Protein AF-A0A845FFD0-F1 (afdb_monomer)

Organism: NCBI:txid45668

pLDDT: mean 90.0, std 8.54, range [46.38, 97.38]

Foldseek 3Di:
DDPLVVLVVLQCVQPLLVVLLVVCVVVVDDSLLLSQQLQQLLVQFAADLDAFPCLVVLCVPQLVVLVVVLVPFDPPDPVRVVVSVVSVVSSVVSSVVSNVSSVVVVVPVPIDRHPDDHSLRSSLVSCCSSPVPDDPVSSNSSSVSQVVSCVRSNPDD

Structure (mmCIF, N/CA/C/O backbone):
data_AF-A0A845FFD0-F1
#
_entry.id   AF-A0A845FFD0-F1
#
loop_
_atom_site.group_PDB
_atom_site.id
_atom_site.type_symbol
_atom_site.label_atom_id
_atom_site.label_alt_id
_atom_site.label_comp_id
_atom_site.label_asym_id
_atom_site.label_entity_id
_atom_site.label_seq_id
_atom_site.pdbx_PDB_ins_code
_atom_site.Cartn_x
_atom_site.Cartn_y
_atom_site.Cartn_z
_atom_site.occupancy
_atom_site.B_iso_or_equiv
_atom_site.auth_seq_id
_atom_site.auth_comp_id
_atom_site.auth_asym_id
_atom_site.auth_atom_id
_atom_site.pdbx_PDB_model_num
ATOM 1 N N . ASP A 1 1 ? -0.282 -15.412 1.942 1.00 78.62 1 ASP A N 1
ATOM 2 C CA . ASP A 1 1 ? 1.094 -14.905 2.072 1.00 78.62 1 ASP A CA 1
ATOM 3 C C . ASP A 1 1 ? 1.769 -14.986 0.705 1.00 78.62 1 ASP A C 1
ATOM 5 O O . ASP A 1 1 ? 1.602 -16.010 0.052 1.00 78.62 1 ASP A O 1
ATOM 9 N N . ASN A 1 2 ? 2.397 -13.912 0.214 1.00 90.06 2 ASN A N 1
ATOM 10 C CA . ASN A 1 2 ? 3.032 -13.862 -1.115 1.00 90.06 2 ASN A CA 1
ATOM 11 C C . ASN A 1 2 ? 4.241 -12.890 -1.128 1.00 90.06 2 ASN A C 1
ATOM 13 O O . ASN A 1 2 ? 4.360 -12.063 -0.220 1.00 90.06 2 ASN A O 1
ATOM 17 N N . PRO A 1 3 ? 5.141 -12.952 -2.133 1.00 91.69 3 PRO A N 1
ATOM 18 C CA . PRO A 1 3 ? 6.338 -12.105 -2.177 1.00 91.69 3 PRO A CA 1
ATOM 19 C C . PRO A 1 3 ? 6.063 -10.598 -2.200 1.00 91.69 3 PRO A C 1
ATOM 21 O O . PRO A 1 3 ? 6.842 -9.833 -1.636 1.00 91.69 3 PRO A O 1
ATOM 24 N N . LEU A 1 4 ? 4.968 -10.166 -2.832 1.00 94.12 4 LEU A N 1
ATOM 25 C CA . LEU A 1 4 ? 4.556 -8.762 -2.836 1.00 94.12 4 LEU A CA 1
ATOM 26 C C . LEU A 1 4 ? 4.162 -8.305 -1.425 1.00 94.12 4 LEU A C 1
ATOM 28 O O . LEU A 1 4 ? 4.574 -7.237 -0.993 1.00 94.12 4 LEU A O 1
ATOM 32 N N . TRP A 1 5 ? 3.443 -9.134 -0.671 1.00 93.19 5 TRP A N 1
ATOM 33 C CA . TRP A 1 5 ? 3.075 -8.840 0.711 1.00 93.19 5 TRP A CA 1
ATOM 34 C C . TRP A 1 5 ? 4.298 -8.716 1.624 1.00 93.19 5 TRP A C 1
ATOM 36 O O . TRP A 1 5 ? 4.416 -7.737 2.355 1.00 93.19 5 TRP A O 1
ATOM 46 N N . GLN A 1 6 ? 5.238 -9.661 1.546 1.00 92.12 6 GLN A N 1
ATOM 47 C CA . GLN A 1 6 ? 6.470 -9.603 2.343 1.00 92.12 6 GLN A CA 1
ATOM 48 C C . GLN A 1 6 ? 7.295 -8.351 2.026 1.00 92.12 6 GLN A C 1
ATOM 50 O O . GLN A 1 6 ? 7.805 -7.692 2.926 1.00 92.12 6 GLN A O 1
ATOM 55 N N . TYR A 1 7 ? 7.353 -7.977 0.749 1.00 93.75 7 TYR A N 1
ATOM 56 C CA . TYR A 1 7 ? 7.980 -6.737 0.310 1.00 93.75 7 TYR A CA 1
ATOM 57 C C . TYR A 1 7 ? 7.308 -5.485 0.893 1.00 93.75 7 TYR A C 1
ATOM 59 O O . TYR A 1 7 ? 7.986 -4.590 1.396 1.00 93.75 7 TYR A O 1
ATOM 67 N N . VAL A 1 8 ? 5.974 -5.426 0.862 1.00 92.94 8 VAL A N 1
ATOM 68 C CA . VAL A 1 8 ? 5.207 -4.312 1.435 1.00 92.94 8 VAL A CA 1
ATOM 69 C C . VAL A 1 8 ? 5.471 -4.177 2.938 1.00 92.94 8 VAL A C 1
ATOM 71 O O . VAL A 1 8 ? 5.657 -3.065 3.431 1.00 92.94 8 VAL A O 1
ATOM 74 N N . LEU A 1 9 ? 5.560 -5.298 3.662 1.00 91.75 9 LEU A N 1
ATOM 75 C CA . LEU A 1 9 ? 5.906 -5.293 5.085 1.00 91.75 9 LEU A CA 1
ATOM 76 C C . LEU A 1 9 ? 7.292 -4.686 5.350 1.00 91.75 9 LEU A C 1
ATOM 78 O O . LEU A 1 9 ? 7.450 -3.989 6.351 1.00 91.75 9 LEU A O 1
ATOM 82 N N . THR A 1 10 ? 8.278 -4.911 4.476 1.00 92.81 10 THR A N 1
ATOM 83 C CA . THR A 1 10 ? 9.595 -4.259 4.574 1.00 92.81 10 THR A CA 1
ATOM 84 C C . THR A 1 10 ? 9.476 -2.745 4.416 1.00 92.81 10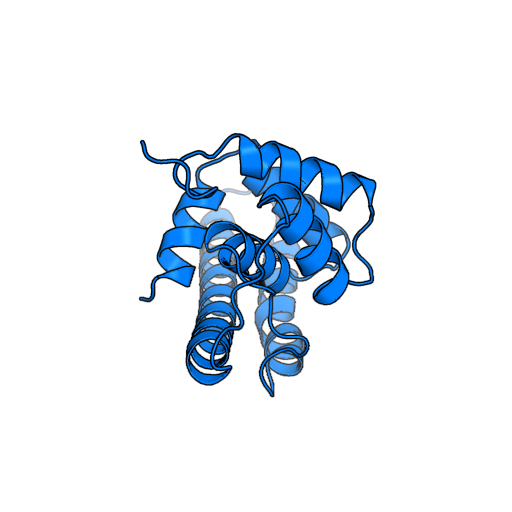 THR A C 1
ATOM 86 O O . THR A 1 10 ? 10.031 -2.005 5.224 1.00 92.81 10 THR A O 1
ATOM 89 N N . LEU A 1 11 ? 8.704 -2.273 3.433 1.00 93.31 11 LEU A N 1
ATOM 90 C CA . LEU A 1 11 ? 8.508 -0.839 3.201 1.00 93.31 11 LEU A CA 1
ATOM 91 C C . LEU A 1 11 ? 7.828 -0.134 4.380 1.00 93.31 11 LEU A C 1
ATOM 93 O O . LEU A 1 11 ? 8.237 0.956 4.771 1.00 93.31 11 LEU A O 1
ATOM 97 N N . TRP A 1 12 ? 6.815 -0.755 4.984 1.00 90.31 12 TRP A N 1
ATOM 98 C CA . TRP A 1 12 ? 6.098 -0.156 6.113 1.00 90.31 12 TRP A CA 1
ATOM 99 C C . TRP A 1 12 ? 6.900 -0.071 7.410 1.00 90.31 12 TRP A C 1
ATOM 101 O O . TRP A 1 12 ? 6.506 0.678 8.300 1.00 90.31 12 TRP A O 1
ATOM 111 N N . ARG A 1 13 ? 8.013 -0.802 7.538 1.00 92.06 13 ARG A N 1
ATOM 112 C CA . ARG A 1 13 ? 8.931 -0.646 8.679 1.00 92.06 13 ARG A CA 1
ATOM 113 C C . ARG A 1 13 ? 9.743 0.647 8.608 1.00 92.06 13 ARG A C 1
ATOM 115 O O . ARG A 1 13 ? 10.352 1.020 9.603 1.00 92.06 13 ARG A O 1
ATOM 122 N N . HIS A 1 14 ? 9.771 1.310 7.453 1.00 93.75 14 HIS A N 1
ATOM 123 C CA . HIS A 1 14 ? 10.433 2.594 7.290 1.00 93.75 14 HIS A CA 1
ATOM 124 C C . HIS A 1 14 ? 9.454 3.737 7.579 1.00 93.75 14 HIS A C 1
ATOM 126 O O . HIS A 1 14 ? 8.579 4.035 6.762 1.00 93.75 14 HIS A O 1
ATOM 132 N N . ASP A 1 15 ? 9.612 4.398 8.728 1.00 91.50 15 ASP A N 1
ATOM 133 C CA . ASP A 1 15 ? 8.668 5.410 9.225 1.00 91.50 15 ASP A CA 1
ATOM 134 C C . ASP A 1 15 ? 8.414 6.543 8.221 1.00 91.50 15 ASP A C 1
ATOM 136 O O . ASP A 1 15 ? 7.264 6.919 7.987 1.00 91.50 15 ASP A O 1
ATOM 140 N N . GLY A 1 16 ? 9.466 7.053 7.569 1.00 93.06 16 GLY A N 1
ATOM 141 C CA . GLY A 1 16 ? 9.333 8.119 6.571 1.00 93.06 16 GLY A CA 1
ATOM 142 C C . GLY A 1 16 ? 8.527 7.686 5.344 1.00 93.06 16 GLY A C 1
ATOM 143 O O . GLY A 1 16 ? 7.705 8.443 4.828 1.00 93.06 16 GLY A O 1
ATOM 144 N N . PHE A 1 17 ? 8.699 6.433 4.914 1.00 93.62 17 PHE A N 1
ATOM 145 C CA . PHE A 1 17 ? 7.968 5.882 3.774 1.00 93.62 17 PHE A CA 1
ATOM 146 C C . PHE A 1 17 ? 6.504 5.607 4.135 1.00 93.62 17 PHE A C 1
ATOM 148 O O . PHE A 1 17 ? 5.594 5.965 3.384 1.00 93.62 17 PHE A O 1
ATOM 155 N N . ALA A 1 18 ? 6.268 5.018 5.310 1.00 92.06 18 ALA A N 1
ATOM 156 C CA . ALA A 1 18 ? 4.928 4.787 5.836 1.00 92.06 18 ALA A CA 1
ATOM 157 C C . ALA A 1 18 ? 4.152 6.104 6.004 1.00 92.06 18 ALA A C 1
ATOM 159 O O . ALA A 1 18 ? 2.977 6.175 5.641 1.00 92.06 18 ALA A O 1
ATOM 160 N N . TYR A 1 19 ? 4.819 7.158 6.484 1.00 91.81 19 TYR A N 1
ATOM 161 C CA . TYR A 1 19 ? 4.247 8.497 6.586 1.00 91.81 19 TYR A CA 1
ATOM 162 C C . TYR A 1 19 ? 3.837 9.055 5.216 1.00 91.81 19 TYR A C 1
ATOM 164 O O . TYR A 1 19 ? 2.698 9.484 5.053 1.00 91.81 19 TYR A O 1
ATOM 172 N N . GLN A 1 20 ? 4.706 8.986 4.201 1.00 91.44 20 GLN A N 1
ATOM 173 C CA . GLN A 1 20 ? 4.353 9.463 2.856 1.00 91.44 20 GLN A CA 1
ATOM 174 C C . GLN A 1 20 ? 3.212 8.665 2.213 1.00 91.44 20 GLN A C 1
ATOM 176 O O . GLN A 1 20 ? 2.357 9.239 1.540 1.00 91.44 20 GLN A O 1
ATOM 181 N N . CYS A 1 21 ? 3.142 7.353 2.450 1.00 91.06 21 CYS A N 1
ATOM 182 C CA . CYS A 1 21 ? 2.001 6.548 2.008 1.00 91.06 21 CYS A CA 1
ATOM 183 C C . CYS A 1 21 ? 0.688 7.009 2.655 1.00 91.06 21 CYS A C 1
ATOM 185 O O . CYS A 1 21 ? -0.348 7.033 1.991 1.00 91.06 21 CYS A O 1
ATOM 187 N N . LEU A 1 22 ? 0.724 7.387 3.936 1.00 87.88 22 LEU A N 1
ATOM 188 C CA . LEU A 1 22 ? -0.440 7.924 4.634 1.00 87.88 22 LEU A CA 1
ATOM 189 C C . LEU A 1 22 ? -0.864 9.282 4.063 1.00 87.88 22 LEU A C 1
ATOM 191 O O . LEU A 1 22 ? -2.057 9.515 3.890 1.00 87.88 22 LEU A O 1
ATOM 195 N N . GLU A 1 23 ? 0.084 10.153 3.724 1.00 89.06 23 GLU A N 1
ATOM 196 C CA . GLU A 1 23 ? -0.226 11.439 3.092 1.00 89.06 23 GLU A CA 1
ATOM 197 C C . GLU A 1 23 ? -0.840 11.260 1.700 1.00 89.06 23 GLU A C 1
ATOM 199 O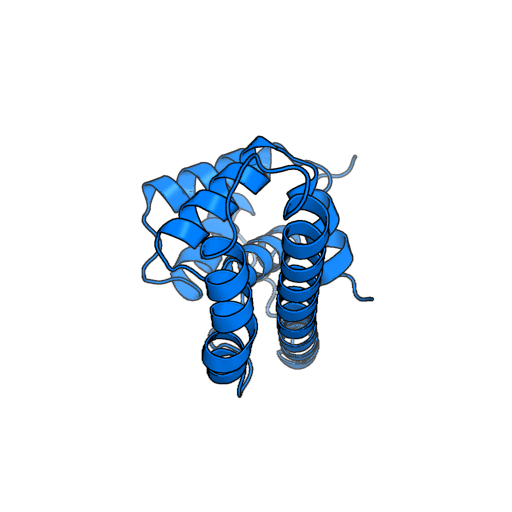 O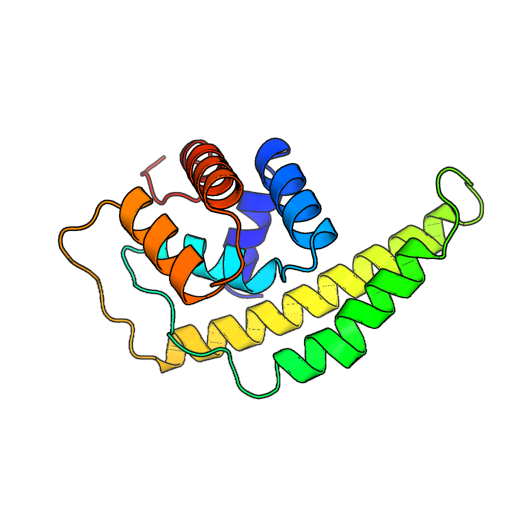 . GLU A 1 23 ? -1.867 11.869 1.402 1.00 89.06 23 GLU A O 1
ATOM 204 N N . ALA A 1 24 ? -0.298 10.351 0.884 1.00 87.38 24 ALA A N 1
ATOM 205 C CA . ALA A 1 24 ? -0.908 9.979 -0.391 1.00 87.38 24 ALA A CA 1
ATOM 206 C C . ALA A 1 24 ? -2.342 9.441 -0.197 1.00 87.38 24 ALA A C 1
ATOM 208 O O . ALA A 1 24 ? -3.262 9.826 -0.921 1.00 87.38 24 ALA A O 1
ATOM 209 N N . GLN A 1 25 ? -2.561 8.610 0.826 1.00 86.88 25 GLN A N 1
ATOM 210 C CA . GLN A 1 25 ? -3.889 8.105 1.180 1.00 86.88 25 GLN A CA 1
ATOM 211 C C . GLN A 1 25 ? -4.853 9.224 1.603 1.00 86.88 25 GLN A C 1
ATOM 213 O O . GLN A 1 25 ? -6.016 9.212 1.199 1.00 86.88 25 GLN A O 1
ATOM 218 N N . ASN A 1 26 ? -4.385 10.211 2.372 1.00 85.62 26 ASN A N 1
ATOM 219 C CA . ASN A 1 26 ? -5.179 11.374 2.785 1.00 85.62 26 ASN A CA 1
ATOM 220 C C . ASN A 1 26 ? -5.592 12.256 1.593 1.00 85.62 26 ASN A C 1
ATOM 222 O O . ASN A 1 26 ? -6.616 12.934 1.661 1.00 85.62 26 ASN A O 1
ATOM 226 N N . GLN A 1 27 ? -4.837 12.214 0.493 1.00 84.25 27 GLN A N 1
ATOM 227 C CA . GLN A 1 27 ? -5.169 12.874 -0.775 1.00 84.25 27 GLN A CA 1
ATOM 228 C C . GLN A 1 27 ? -6.122 12.045 -1.658 1.00 84.25 27 GLN A C 1
ATOM 230 O O . GLN A 1 27 ? -6.449 12.453 -2.770 1.00 84.25 27 GLN A O 1
ATOM 235 N N . GLY A 1 28 ? -6.587 10.887 -1.176 1.00 83.25 28 GLY A N 1
ATOM 236 C CA . GLY A 1 28 ? -7.520 10.015 -1.890 1.00 83.25 28 GLY A CA 1
ATOM 237 C C . GLY A 1 28 ? -6.855 8.999 -2.820 1.00 83.25 28 GLY A C 1
ATOM 238 O O . GLY A 1 28 ? -7.557 8.299 -3.548 1.00 83.25 28 GLY A O 1
ATOM 239 N N . LEU A 1 29 ? -5.524 8.882 -2.803 1.00 87.06 29 LEU A N 1
ATOM 240 C CA . LEU A 1 29 ? -4.820 7.880 -3.599 1.00 87.06 29 LEU A CA 1
ATOM 241 C C . LEU A 1 29 ? -4.875 6.509 -2.921 1.00 87.06 29 LEU A C 1
ATOM 243 O O . LEU A 1 29 ? -4.726 6.372 -1.705 1.00 87.06 29 LEU A O 1
ATOM 247 N N . ALA A 1 30 ? -5.034 5.460 -3.725 1.00 88.06 30 ALA A N 1
ATOM 248 C CA . ALA A 1 30 ? -4.839 4.102 -3.244 1.00 88.06 30 ALA A CA 1
ATOM 249 C C . ALA A 1 30 ? -3.339 3.850 -3.024 1.00 88.06 30 ALA A C 1
ATOM 251 O O . ALA A 1 30 ? -2.516 4.114 -3.900 1.00 88.06 30 ALA A O 1
ATOM 252 N N . VAL A 1 31 ? -2.978 3.296 -1.865 1.00 91.44 31 VAL A N 1
ATOM 253 C CA . VAL A 1 31 ? -1.578 2.961 -1.545 1.00 91.44 31 VAL A CA 1
ATOM 254 C C . VAL A 1 31 ? -1.153 1.661 -2.240 1.00 91.44 31 VAL A C 1
ATOM 256 O O . VAL A 1 31 ? 0.021 1.464 -2.542 1.00 91.44 31 VAL A O 1
ATOM 259 N N . THR A 1 32 ? -2.091 0.765 -2.561 1.00 94.19 32 THR A N 1
ATOM 260 C CA . THR A 1 32 ? -1.759 -0.543 -3.147 1.00 94.19 32 THR A CA 1
ATOM 261 C C . THR A 1 32 ? -1.093 -0.456 -4.535 1.00 94.19 32 THR A C 1
ATOM 263 O O . THR A 1 32 ? -0.068 -1.119 -4.704 1.00 94.19 32 THR A O 1
ATOM 266 N N . PRO A 1 33 ? -1.521 0.393 -5.500 1.00 94.19 33 PRO A N 1
ATOM 267 C CA . PRO A 1 33 ? -0.808 0.561 -6.773 1.00 94.19 33 PRO A CA 1
ATOM 268 C C . PRO A 1 33 ? 0.578 1.197 -6.616 1.00 94.19 33 PRO A C 1
ATOM 270 O O . PRO A 1 33 ? 1.495 0.842 -7.353 1.00 94.19 33 PRO A O 1
ATOM 273 N N . LEU A 1 34 ? 0.762 2.089 -5.633 1.00 94.88 34 LEU A N 1
ATOM 274 C CA . LEU A 1 34 ? 2.068 2.673 -5.302 1.00 94.88 34 LEU A CA 1
ATOM 275 C C . LEU A 1 34 ? 3.054 1.565 -4.920 1.00 94.88 34 LEU A C 1
ATOM 277 O O . LEU A 1 34 ? 4.147 1.472 -5.477 1.00 94.88 34 LEU A O 1
ATOM 281 N N . LEU A 1 35 ? 2.647 0.682 -4.007 1.00 95.44 35 LEU A N 1
ATOM 282 C CA . LEU A 1 35 ? 3.476 -0.429 -3.537 1.00 95.44 35 LEU A CA 1
ATOM 283 C C . LEU A 1 35 ? 3.815 -1.406 -4.674 1.00 95.44 35 LEU A C 1
ATOM 285 O O . LEU A 1 35 ? 4.948 -1.879 -4.772 1.00 95.44 35 LEU A O 1
ATOM 289 N N . VAL A 1 36 ? 2.861 -1.663 -5.573 1.00 95.75 36 VAL A N 1
ATOM 290 C CA . VAL A 1 36 ? 3.059 -2.497 -6.769 1.00 95.75 36 VAL A CA 1
ATOM 291 C C . VAL A 1 36 ? 4.041 -1.857 -7.752 1.00 95.75 36 VAL A C 1
ATOM 293 O O . VAL A 1 36 ? 4.921 -2.549 -8.270 1.00 95.75 36 VAL A O 1
ATOM 296 N N . ALA A 1 37 ? 3.940 -0.545 -7.983 1.00 95.19 37 ALA A N 1
ATOM 297 C CA . ALA A 1 37 ? 4.846 0.189 -8.863 1.00 95.19 37 ALA A CA 1
ATOM 298 C C . ALA A 1 37 ? 6.311 0.045 -8.420 1.00 95.19 37 ALA A C 1
ATOM 300 O O . ALA A 1 37 ? 7.186 -0.256 -9.242 1.00 95.19 37 ALA A O 1
ATOM 301 N N . LEU A 1 38 ? 6.561 0.205 -7.117 1.00 95.62 38 LEU A N 1
ATOM 302 C CA . LEU A 1 38 ? 7.890 0.064 -6.519 1.00 95.62 38 LEU A CA 1
ATOM 303 C C . LEU A 1 38 ? 8.367 -1.391 -6.514 1.00 95.62 38 LEU A C 1
ATOM 305 O O . LEU A 1 38 ? 9.522 -1.658 -6.844 1.00 95.62 38 LEU A O 1
ATOM 309 N N . PHE A 1 39 ? 7.477 -2.348 -6.233 1.00 95.19 39 PHE A N 1
ATOM 310 C CA . PHE A 1 39 ? 7.800 -3.775 -6.291 1.00 95.19 39 PHE A CA 1
ATOM 311 C C . PHE A 1 39 ? 8.293 -4.207 -7.678 1.00 95.19 39 PHE A C 1
ATOM 313 O O . PHE A 1 39 ? 9.245 -4.990 -7.781 1.00 95.19 39 PHE A O 1
ATOM 320 N N . CYS A 1 40 ? 7.649 -3.704 -8.737 1.00 94.25 40 CYS A N 1
ATOM 321 C CA . CYS A 1 40 ? 8.048 -3.964 -10.119 1.00 94.25 40 CYS A CA 1
ATOM 322 C C . CYS A 1 40 ? 9.398 -3.309 -10.429 1.00 94.25 40 CYS A C 1
ATOM 324 O O . CYS A 1 40 ? 10.288 -3.967 -10.967 1.00 94.25 40 CYS A O 1
ATOM 326 N N . ALA A 1 41 ? 9.592 -2.056 -10.006 1.00 94.25 41 ALA A N 1
ATOM 327 C CA . ALA A 1 41 ? 10.848 -1.340 -10.209 1.00 94.25 41 ALA A CA 1
ATOM 328 C C . ALA A 1 41 ? 12.036 -2.010 -9.497 1.00 94.25 41 ALA A C 1
ATOM 330 O O . ALA A 1 41 ? 13.103 -2.137 -10.090 1.00 94.25 41 ALA A O 1
ATOM 331 N N . ALA A 1 42 ? 11.836 -2.528 -8.279 1.00 93.19 42 ALA A N 1
ATOM 332 C CA . ALA A 1 42 ? 12.833 -3.305 -7.531 1.00 93.19 42 ALA A CA 1
ATOM 333 C C . ALA A 1 42 ? 13.310 -4.569 -8.272 1.00 93.19 42 ALA A C 1
ATOM 335 O O . ALA A 1 42 ? 14.349 -5.135 -7.941 1.00 93.19 42 ALA A O 1
ATOM 336 N N . ARG A 1 43 ? 12.526 -5.037 -9.249 1.00 91.50 43 ARG A N 1
ATOM 337 C CA . ARG A 1 43 ? 12.780 -6.232 -10.067 1.00 91.50 43 ARG A CA 1
ATOM 338 C C . ARG A 1 43 ? 13.088 -5.894 -11.520 1.00 91.50 43 ARG A C 1
ATOM 340 O O . ARG A 1 43 ? 13.018 -6.786 -12.361 1.00 91.50 43 ARG A O 1
ATOM 347 N N . ASP A 1 44 ? 13.383 -4.627 -11.808 1.00 91.75 44 ASP A N 1
ATOM 348 C CA . ASP A 1 44 ? 13.707 -4.144 -13.151 1.00 91.75 44 ASP A CA 1
ATOM 349 C C . ASP A 1 44 ? 12.563 -4.405 -14.163 1.00 91.75 44 ASP A C 1
ATOM 351 O O . ASP A 1 44 ? 12.779 -4.686 -15.345 1.00 91.75 44 ASP A O 1
ATOM 355 N N . ARG A 1 45 ? 11.309 -4.323 -13.686 1.00 91.50 45 ARG A N 1
ATOM 356 C CA . ARG A 1 45 ? 10.079 -4.560 -14.461 1.00 91.50 45 ARG A CA 1
ATOM 357 C C . ARG A 1 45 ? 9.186 -3.325 -14.541 1.00 91.50 45 ARG A C 1
ATOM 359 O O . ARG A 1 45 ? 9.055 -2.559 -13.580 1.00 91.50 45 ARG A O 1
ATOM 366 N N . GLN A 1 46 ? 8.511 -3.182 -15.678 1.00 92.50 46 GLN A N 1
ATOM 367 C CA . GLN A 1 46 ? 7.366 -2.282 -15.788 1.00 92.50 46 GLN A CA 1
ATOM 368 C C . GLN A 1 46 ? 6.178 -2.840 -15.001 1.00 92.50 46 GLN A C 1
ATOM 370 O O . GLN A 1 46 ? 5.992 -4.056 -14.914 1.00 92.50 46 GLN A O 1
ATOM 375 N N . ALA A 1 47 ? 5.393 -1.947 -14.406 1.00 92.12 47 ALA A N 1
ATOM 376 C CA . ALA A 1 47 ? 4.125 -2.322 -13.799 1.00 92.12 47 ALA A CA 1
ATOM 377 C C . ALA A 1 47 ? 3.071 -2.631 -14.885 1.00 92.12 47 ALA A C 1
ATOM 379 O O . ALA A 1 47 ? 3.152 -2.064 -15.979 1.00 92.12 47 ALA A O 1
ATOM 380 N N . PRO A 1 48 ? 2.071 -3.487 -14.599 1.00 90.06 48 PRO A N 1
ATOM 381 C CA . PRO A 1 48 ? 0.939 -3.696 -15.497 1.00 90.06 48 PRO A CA 1
ATOM 382 C C . PRO A 1 48 ? 0.246 -2.372 -15.825 1.00 90.06 48 PRO A C 1
ATOM 384 O O . PRO A 1 48 ? 0.118 -1.506 -14.963 1.00 90.06 48 PRO A O 1
ATOM 387 N N . GLN A 1 49 ? -0.236 -2.216 -17.058 1.00 82.69 49 GLN A N 1
ATOM 388 C CA . GLN A 1 49 ? -0.914 -0.981 -17.479 1.00 82.69 49 GLN A CA 1
ATOM 389 C C . GLN A 1 49 ? -2.323 -0.833 -16.894 1.00 82.69 49 GLN A C 1
ATOM 391 O O . GLN A 1 49 ? -2.863 0.269 -16.850 1.00 82.69 49 GLN A O 1
ATOM 396 N N . THR A 1 50 ? -2.935 -1.943 -16.485 1.00 84.25 50 THR A N 1
ATOM 397 C CA . THR A 1 50 ? -4.314 -1.996 -16.003 1.00 84.25 50 THR A CA 1
ATOM 398 C C . THR A 1 50 ? -4.380 -2.694 -14.659 1.00 84.25 50 THR A C 1
ATOM 400 O O . THR A 1 50 ? -3.650 -3.656 -14.396 1.00 84.25 50 THR A O 1
ATOM 403 N N . GLU A 1 51 ? -5.268 -2.202 -13.801 1.00 90.56 51 GLU A N 1
ATOM 404 C CA . GLU A 1 51 ? -5.519 -2.852 -12.525 1.00 90.56 51 GLU A CA 1
ATOM 405 C C . GLU A 1 51 ? -6.284 -4.177 -12.704 1.00 90.56 51 GLU A C 1
ATOM 407 O O . GLU A 1 51 ? -6.987 -4.350 -13.706 1.00 90.56 51 GLU A O 1
ATOM 412 N N . PRO A 1 52 ? -6.172 -5.119 -11.747 1.00 92.94 52 PRO A N 1
ATOM 413 C CA . PRO A 1 52 ? -6.986 -6.328 -11.745 1.00 92.94 52 PRO A CA 1
ATOM 414 C C . PRO A 1 52 ? -8.487 -6.012 -11.788 1.00 92.94 52 PRO A C 1
ATOM 416 O O . PRO A 1 52 ? -8.954 -5.055 -11.166 1.00 92.94 52 PRO A O 1
ATOM 419 N N . GLU A 1 53 ? -9.256 -6.847 -12.484 1.00 92.88 53 GLU A N 1
ATOM 420 C CA . GLU A 1 53 ? -10.712 -6.712 -12.543 1.00 92.88 53 GLU A CA 1
ATOM 421 C C . GLU A 1 53 ? -11.330 -6.716 -11.132 1.00 92.88 53 GLU A C 1
ATOM 423 O O . GLU A 1 53 ? -10.915 -7.468 -10.251 1.00 92.88 53 GLU A O 1
ATOM 428 N N . GLY A 1 54 ? -12.308 -5.837 -10.898 1.00 93.69 54 GLY A N 1
ATOM 429 C CA . GLY A 1 54 ? -13.031 -5.739 -9.626 1.00 93.69 54 GLY A CA 1
ATOM 430 C C . GLY A 1 54 ? -12.296 -5.011 -8.494 1.00 93.69 54 GLY A C 1
ATOM 431 O O . GLY A 1 54 ? -12.932 -4.666 -7.498 1.00 93.69 54 GLY A O 1
ATOM 432 N N . ILE A 1 55 ? -10.996 -4.712 -8.620 1.00 94.56 55 ILE A N 1
ATOM 433 C CA . ILE A 1 55 ? -10.223 -4.086 -7.530 1.00 94.56 55 ILE A CA 1
ATOM 434 C C . ILE A 1 55 ? -10.723 -2.683 -7.175 1.00 94.56 55 ILE A C 1
ATOM 436 O O . ILE A 1 55 ? -10.729 -2.299 -6.007 1.00 94.56 55 ILE A O 1
ATOM 440 N N . HIS A 1 56 ? -11.204 -1.934 -8.170 1.00 92.62 56 HIS A N 1
ATOM 441 C CA . HIS A 1 56 ? -11.811 -0.627 -7.950 1.00 92.62 56 HIS A CA 1
ATOM 442 C C . HIS A 1 56 ? -13.088 -0.740 -7.106 1.00 92.62 56 HIS A C 1
ATOM 444 O O . HIS A 1 56 ? -13.258 0.017 -6.154 1.00 92.62 56 HIS A O 1
ATOM 450 N N . GLN A 1 57 ? -13.947 -1.720 -7.405 1.00 95.31 57 GLN A N 1
ATOM 451 C CA . GLN A 1 57 ? -15.172 -1.960 -6.639 1.00 95.31 57 GLN A CA 1
ATOM 452 C C . GLN A 1 57 ? -14.846 -2.375 -5.201 1.00 95.31 57 GLN A C 1
ATOM 454 O O . GLN A 1 57 ? -15.407 -1.826 -4.261 1.00 95.31 57 GLN A O 1
ATOM 459 N N . TRP A 1 58 ? -13.876 -3.278 -5.018 1.00 96.19 58 TRP A N 1
ATOM 460 C CA . TRP A 1 58 ? -13.415 -3.688 -3.689 1.00 96.19 58 TRP A CA 1
ATOM 461 C C . TRP A 1 58 ? -12.926 -2.502 -2.849 1.00 96.19 58 TRP A C 1
ATOM 463 O O . TRP A 1 58 ? -13.292 -2.367 -1.681 1.00 96.19 58 TRP A O 1
ATOM 473 N N . ARG A 1 59 ? -12.124 -1.609 -3.440 1.00 94.25 59 ARG A N 1
ATOM 474 C CA . ARG A 1 59 ? -11.649 -0.406 -2.744 1.00 94.25 59 ARG A CA 1
ATOM 475 C C . ARG A 1 59 ? -12.791 0.496 -2.309 1.00 94.25 59 ARG A C 1
ATOM 477 O O . ARG A 1 59 ? -12.753 0.987 -1.185 1.00 94.25 59 ARG A O 1
ATOM 484 N N . THR A 1 60 ? -13.764 0.713 -3.187 1.00 93.19 60 THR A N 1
ATOM 485 C CA . THR A 1 60 ? -14.907 1.593 -2.929 1.00 93.19 60 THR A CA 1
ATOM 486 C C . THR A 1 60 ? -15.836 1.017 -1.864 1.00 93.19 60 THR A C 1
ATOM 488 O O . THR A 1 60 ? -16.221 1.742 -0.955 1.00 93.19 60 THR A O 1
ATOM 491 N N . ASP A 1 61 ? -16.131 -0.281 -1.921 1.00 95.69 61 ASP A N 1
ATOM 492 C CA . ASP A 1 61 ? -17.159 -0.891 -1.068 1.00 95.69 61 ASP A CA 1
ATOM 493 C C . ASP A 1 61 ? -16.619 -1.452 0.250 1.00 95.69 61 ASP A C 1
ATOM 495 O O . ASP A 1 61 ? -17.376 -1.676 1.190 1.00 95.69 61 ASP A O 1
ATOM 499 N N . VAL A 1 62 ? -15.320 -1.758 0.322 1.00 96.56 62 VAL A N 1
ATOM 500 C CA . VAL A 1 62 ? -14.731 -2.440 1.482 1.00 96.56 62 VAL A CA 1
ATOM 501 C C . VAL A 1 62 ? -13.655 -1.581 2.123 1.00 96.56 62 VAL A C 1
ATOM 503 O O . VAL A 1 62 ? -13.779 -1.188 3.284 1.00 96.56 62 VAL A O 1
ATOM 506 N N . THR A 1 63 ? -12.588 -1.270 1.385 1.00 95.12 63 THR A N 1
ATOM 507 C CA . THR A 1 63 ? -11.437 -0.555 1.954 1.00 95.12 63 THR A CA 1
ATOM 508 C C . THR A 1 63 ? -11.818 0.870 2.380 1.00 95.12 63 THR A C 1
ATOM 510 O O . THR A 1 63 ? -11.441 1.308 3.470 1.00 95.12 63 THR A O 1
ATOM 513 N N . ALA A 1 64 ? -12.594 1.591 1.565 1.00 93.31 64 ALA A N 1
ATOM 514 C CA . ALA A 1 64 ? -13.042 2.947 1.872 1.00 93.31 64 ALA A CA 1
ATOM 515 C C . ALA A 1 64 ? -14.019 2.988 3.057 1.00 93.31 64 ALA A C 1
ATOM 517 O O . ALA A 1 64 ? -13.865 3.845 3.926 1.00 93.31 64 ALA A O 1
ATOM 518 N N . ASP A 1 65 ? -14.947 2.035 3.157 1.00 95.62 65 ASP A N 1
ATOM 519 C CA . ASP A 1 65 ? -15.899 1.951 4.271 1.00 95.62 65 ASP A CA 1
ATOM 520 C C . ASP A 1 65 ? -15.204 1.654 5.605 1.00 95.62 65 ASP A C 1
ATOM 522 O O . ASP A 1 65 ? -15.468 2.311 6.618 1.00 95.62 65 ASP A O 1
ATOM 526 N N . LEU A 1 66 ? -14.241 0.725 5.613 1.00 96.12 66 LEU A N 1
ATOM 527 C CA . LEU A 1 66 ? -13.415 0.452 6.794 1.00 96.12 66 LEU A CA 1
ATOM 528 C C . LEU A 1 66 ? -12.612 1.689 7.214 1.00 96.12 66 LEU A C 1
ATOM 530 O O . LEU A 1 66 ? -12.543 2.026 8.401 1.00 96.12 66 LEU A O 1
ATOM 534 N N . ARG A 1 67 ? -12.049 2.409 6.240 1.00 93.50 67 ARG A N 1
ATOM 535 C CA . ARG A 1 67 ? -11.309 3.651 6.480 1.00 93.50 67 ARG A CA 1
ATOM 536 C C . ARG A 1 67 ? -12.205 4.753 7.037 1.00 93.50 67 ARG A C 1
ATOM 538 O O . ARG A 1 67 ? -11.828 5.402 8.015 1.00 93.50 67 ARG A O 1
ATOM 545 N N . ALA A 1 68 ? -13.391 4.941 6.465 1.00 93.88 68 ALA A N 1
ATOM 546 C CA . ALA A 1 68 ? -14.379 5.904 6.936 1.00 93.88 68 ALA A CA 1
ATOM 547 C C . ALA A 1 68 ? -14.813 5.585 8.372 1.00 93.88 68 ALA A C 1
ATOM 549 O O . ALA A 1 68 ? -14.794 6.464 9.236 1.00 93.88 68 ALA A O 1
ATOM 550 N N . LEU A 1 69 ? -15.094 4.313 8.671 1.00 95.38 69 LEU A N 1
ATOM 551 C CA . LEU A 1 69 ? -15.418 3.862 10.022 1.00 95.38 69 LEU A CA 1
ATOM 552 C C . LEU A 1 69 ? -14.281 4.165 11.008 1.00 95.38 69 LEU A C 1
ATOM 554 O O . LEU A 1 69 ? -14.526 4.737 12.070 1.00 95.38 69 LEU A O 1
ATOM 558 N N . ARG A 1 70 ? -13.025 3.855 10.655 1.00 94.50 70 ARG A N 1
ATOM 559 C CA . ARG A 1 70 ? -11.859 4.168 11.500 1.00 94.50 70 ARG A CA 1
ATOM 560 C C . ARG A 1 70 ? -11.706 5.667 11.746 1.00 94.50 70 ARG A C 1
ATOM 562 O O . ARG A 1 70 ? -11.260 6.062 12.826 1.00 94.50 70 ARG A O 1
ATOM 569 N N . MET A 1 71 ? -12.006 6.488 10.744 1.00 91.81 71 MET A N 1
ATOM 570 C CA . MET A 1 71 ? -11.903 7.943 10.830 1.00 91.81 71 MET A CA 1
ATOM 571 C C . MET A 1 71 ? -13.023 8.578 11.657 1.00 91.81 71 MET A C 1
ATOM 573 O O . MET A 1 71 ? -12.766 9.579 12.322 1.00 91.81 71 MET A O 1
ATOM 577 N N . ASN A 1 72 ? -14.209 7.967 11.682 1.00 93.81 72 ASN A N 1
ATOM 578 C CA . ASN A 1 72 ? -15.337 8.397 12.511 1.00 93.81 72 ASN A CA 1
ATOM 579 C C . ASN A 1 72 ? -15.170 8.039 13.999 1.00 93.81 72 ASN A C 1
ATOM 581 O O . ASN A 1 72 ? -15.827 8.633 14.854 1.00 93.81 72 ASN A O 1
ATOM 585 N N . LEU A 1 73 ? -14.294 7.085 14.334 1.00 93.62 73 LEU A N 1
ATOM 586 C CA . LEU A 1 73 ? -13.988 6.739 15.723 1.00 93.62 73 LEU A CA 1
ATOM 587 C C . LEU A 1 73 ? -13.075 7.800 16.379 1.00 93.62 73 LEU A C 1
ATOM 589 O O . LEU A 1 73 ? -12.037 8.148 15.801 1.00 93.62 73 LEU A O 1
ATOM 593 N N . PRO A 1 74 ? -13.396 8.281 17.602 1.00 91.50 74 PRO A N 1
ATOM 594 C CA . PRO A 1 74 ? -12.586 9.268 18.317 1.00 91.50 74 PRO A CA 1
ATOM 595 C C . PRO A 1 74 ? -11.116 8.853 18.480 1.00 91.50 74 PRO A C 1
ATOM 597 O O . PRO A 1 74 ? -10.796 7.705 18.790 1.00 91.50 74 PRO A O 1
ATOM 600 N N . ARG A 1 75 ? -10.201 9.814 18.302 1.00 89.25 75 ARG A N 1
ATOM 601 C CA . ARG A 1 75 ? -8.766 9.640 18.591 1.00 89.25 75 ARG A CA 1
ATOM 602 C C . ARG A 1 75 ? -8.480 9.986 20.056 1.00 89.25 75 ARG A C 1
ATOM 604 O O . ARG A 1 75 ? -9.117 10.876 20.606 1.00 89.25 75 ARG A O 1
ATOM 611 N N . GLY A 1 76 ? -7.502 9.314 20.668 1.00 84.06 76 GLY A N 1
ATOM 612 C CA . GLY A 1 76 ? -7.024 9.639 22.023 1.00 84.06 76 GLY A CA 1
ATOM 613 C C . GLY A 1 76 ? -7.986 9.280 23.161 1.00 84.06 76 GLY A C 1
ATOM 614 O O . GLY A 1 76 ? -7.811 9.764 24.272 1.00 84.06 76 GLY A O 1
ATOM 615 N N . ASN A 1 77 ? -9.004 8.459 22.890 1.00 88.44 77 ASN A N 1
ATOM 616 C CA . ASN A 1 77 ? -9.912 7.931 23.902 1.00 88.44 77 ASN A CA 1
ATOM 617 C C . ASN A 1 77 ? -9.632 6.436 24.115 1.00 88.44 77 ASN A C 1
ATOM 619 O O . ASN A 1 77 ? -9.842 5.626 23.205 1.00 88.44 77 ASN A O 1
ATOM 623 N N . ASP A 1 78 ? -9.203 6.088 25.330 1.00 91.12 78 ASP A N 1
ATOM 624 C CA . ASP A 1 78 ? -8.798 4.732 25.725 1.00 91.12 78 ASP A CA 1
ATOM 625 C C . ASP A 1 78 ? -9.922 3.697 25.589 1.00 91.12 78 ASP A C 1
ATOM 627 O O . ASP A 1 78 ? -9.664 2.529 25.313 1.00 91.12 78 ASP A O 1
ATOM 631 N N . THR A 1 79 ? -11.184 4.114 25.719 1.00 92.56 79 THR A N 1
ATOM 632 C CA . THR A 1 79 ? -12.344 3.219 25.564 1.00 92.56 79 THR A CA 1
ATOM 633 C C . THR A 1 79 ? -12.563 2.838 24.101 1.00 92.56 79 THR A C 1
ATOM 635 O O . THR A 1 79 ? -12.921 1.702 23.797 1.00 92.56 79 THR A O 1
ATOM 638 N N . THR A 1 80 ? -12.333 3.770 23.172 1.00 92.75 80 THR A N 1
ATOM 639 C CA . THR A 1 80 ? -12.510 3.526 21.730 1.00 92.75 80 THR A CA 1
ATOM 640 C C . THR A 1 80 ? -11.251 3.006 21.042 1.00 92.75 80 THR A C 1
ATOM 642 O O . THR A 1 80 ? -11.347 2.497 19.925 1.00 92.75 80 THR A O 1
ATOM 645 N N . ALA A 1 81 ? -10.081 3.111 21.682 1.00 94.38 81 ALA A N 1
ATOM 646 C CA . ALA A 1 81 ? -8.804 2.702 21.101 1.00 94.38 81 ALA A CA 1
ATOM 647 C C . ALA A 1 81 ? -8.792 1.230 20.628 1.00 94.38 81 ALA A C 1
ATOM 649 O O . ALA A 1 81 ? -8.463 1.014 19.460 1.00 94.38 81 ALA A O 1
ATOM 650 N N . PRO A 1 82 ? -9.263 0.232 21.412 1.00 95.62 82 PRO A N 1
ATOM 651 C CA . PRO A 1 82 ? -9.280 -1.164 20.961 1.00 95.62 82 PRO A CA 1
ATOM 652 C C . PRO A 1 82 ? -10.162 -1.397 19.726 1.00 95.62 82 PRO A C 1
ATOM 654 O O . PRO A 1 82 ? -9.803 -2.154 18.819 1.00 95.62 82 PRO A O 1
ATOM 657 N N . LEU A 1 83 ? -11.318 -0.725 19.662 1.00 96.25 83 LEU A N 1
ATOM 658 C CA . LEU A 1 83 ? -12.211 -0.806 18.506 1.00 96.25 83 LEU A CA 1
ATOM 659 C C . LEU A 1 83 ? -11.562 -0.162 17.279 1.00 96.25 83 LEU A C 1
ATOM 661 O O . LEU A 1 83 ? -11.563 -0.747 16.198 1.00 96.25 83 LEU A O 1
ATOM 665 N N . ARG A 1 84 ? -10.960 1.017 17.450 1.00 96.44 84 ARG A N 1
ATOM 666 C CA . ARG A 1 84 ? -10.270 1.721 16.369 1.00 96.44 84 ARG A CA 1
ATOM 667 C C . ARG A 1 84 ? -9.112 0.901 15.803 1.00 96.44 84 ARG A C 1
ATOM 669 O O . ARG A 1 84 ? -8.945 0.859 14.584 1.00 96.44 84 ARG A O 1
ATOM 676 N N . ASP A 1 85 ? -8.353 0.228 16.661 1.00 95.06 85 ASP A N 1
ATOM 677 C CA . ASP A 1 85 ? -7.279 -0.671 16.242 1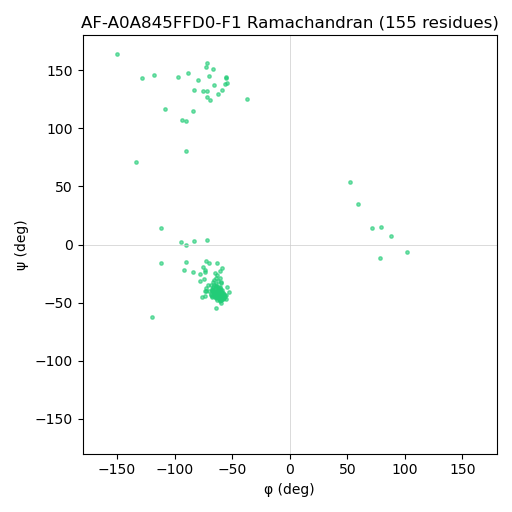.00 95.06 85 ASP A CA 1
ATOM 678 C C . ASP A 1 85 ? -7.823 -1.904 15.521 1.00 95.06 85 ASP A C 1
ATOM 680 O O . ASP A 1 85 ? -7.278 -2.295 14.492 1.00 95.06 85 ASP A O 1
ATOM 684 N N . THR A 1 86 ? -8.948 -2.463 15.972 1.00 97.12 86 THR A N 1
ATOM 685 C CA . THR A 1 86 ? -9.624 -3.567 15.270 1.00 97.12 86 THR A CA 1
ATOM 686 C C . THR A 1 86 ? -10.028 -3.166 13.849 1.00 97.12 86 THR A C 1
ATOM 688 O O . THR A 1 86 ?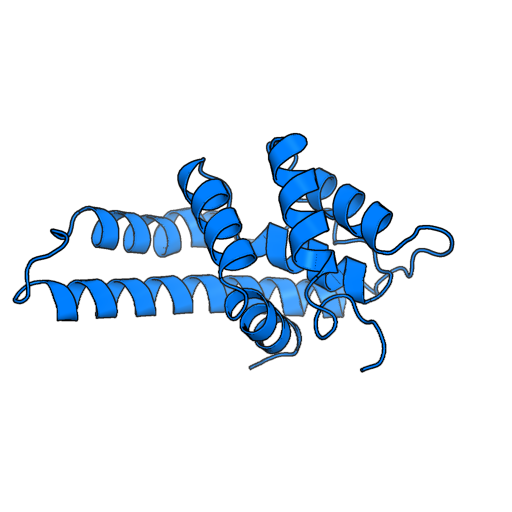 -9.740 -3.898 12.902 1.00 97.12 86 THR A O 1
ATOM 691 N N . VAL A 1 87 ? -10.628 -1.983 13.672 1.00 96.69 87 VAL A N 1
ATOM 692 C CA . VAL A 1 87 ? -10.999 -1.476 12.338 1.00 96.69 87 VAL A CA 1
ATOM 693 C C . VAL A 1 87 ? -9.755 -1.196 11.491 1.00 96.69 87 VAL A C 1
ATOM 695 O O . VAL A 1 87 ? -9.726 -1.564 10.321 1.00 96.69 87 VAL A O 1
ATOM 698 N N . LYS A 1 88 ? -8.687 -0.637 12.079 1.00 93.81 88 LYS A N 1
ATOM 699 C CA . LYS A 1 88 ? -7.393 -0.455 11.395 1.00 93.81 88 LYS A CA 1
ATOM 700 C C . LYS A 1 88 ? -6.829 -1.783 10.877 1.00 93.81 88 LYS A C 1
ATOM 702 O O . L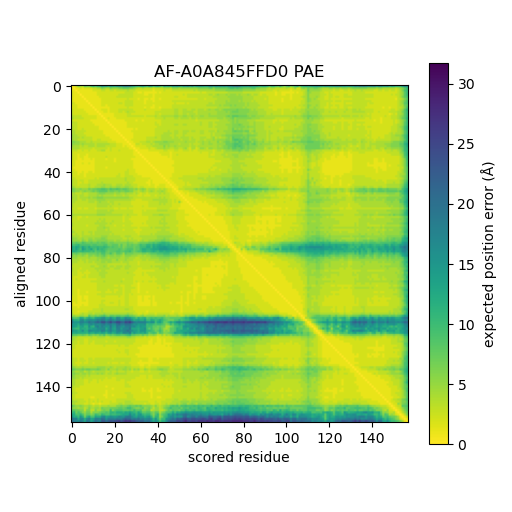YS A 1 88 ? -6.346 -1.843 9.752 1.00 93.81 88 LYS A O 1
ATOM 707 N N . GLN A 1 89 ? -6.889 -2.847 11.678 1.00 95.06 89 GLN A N 1
ATOM 708 C CA . GLN A 1 89 ? -6.428 -4.175 11.260 1.00 95.06 89 GLN A CA 1
ATOM 709 C C . GLN A 1 89 ? -7.322 -4.783 10.174 1.00 95.06 89 GLN A C 1
ATOM 711 O O . GLN A 1 89 ? -6.823 -5.473 9.288 1.00 95.06 89 GLN A O 1
ATOM 716 N N . ALA A 1 90 ? -8.633 -4.536 10.219 1.00 97.38 90 ALA A N 1
ATOM 717 C CA . ALA A 1 90 ? -9.548 -4.959 9.162 1.00 97.38 90 ALA A CA 1
ATOM 718 C C . ALA A 1 90 ? -9.259 -4.237 7.836 1.00 97.38 90 ALA A C 1
ATOM 720 O O . ALA A 1 90 ? -9.174 -4.892 6.801 1.00 97.38 90 ALA A O 1
ATOM 721 N N . GLU A 1 91 ? -9.035 -2.921 7.872 1.00 94.69 91 GLU A N 1
ATOM 722 C CA . GLU A 1 91 ? -8.628 -2.125 6.706 1.00 94.69 91 GLU A CA 1
ATOM 723 C C . GLU A 1 91 ? -7.325 -2.654 6.096 1.00 94.69 91 GLU A C 1
ATOM 725 O O . GLU A 1 91 ? -7.263 -2.905 4.897 1.00 94.69 91 GLU A O 1
ATOM 730 N N . LEU A 1 92 ? -6.317 -2.929 6.929 1.00 92.69 92 LEU A N 1
ATOM 731 C CA . LEU A 1 92 ? -5.047 -3.498 6.475 1.00 92.69 92 LEU A CA 1
ATOM 732 C C . LEU A 1 92 ? -5.228 -4.865 5.794 1.00 92.69 92 LEU A C 1
ATOM 734 O O . LEU A 1 92 ? -4.581 -5.163 4.791 1.00 92.69 92 LEU A O 1
ATOM 738 N N . LYS A 1 93 ? -6.127 -5.707 6.318 1.00 95.19 93 LYS A N 1
ATOM 739 C CA . LYS A 1 93 ? -6.474 -6.990 5.688 1.00 95.19 93 LYS A CA 1
ATOM 740 C C . LYS A 1 93 ? -7.187 -6.796 4.350 1.00 95.19 93 LYS A C 1
ATOM 742 O O . LYS A 1 93 ? -6.939 -7.576 3.435 1.00 95.19 93 LYS A O 1
ATOM 747 N N . ALA A 1 94 ? -8.035 -5.776 4.212 1.00 95.50 94 ALA A N 1
ATOM 748 C CA . ALA A 1 94 ? -8.668 -5.450 2.935 1.00 95.50 94 ALA A CA 1
ATOM 749 C C . ALA A 1 94 ? -7.629 -5.020 1.883 1.00 95.50 94 ALA A C 1
ATOM 751 O O . ALA A 1 94 ? -7.669 -5.510 0.756 1.00 95.50 94 ALA A O 1
ATOM 752 N N . GLU A 1 95 ? -6.633 -4.216 2.266 1.00 93.56 95 GLU A N 1
ATOM 753 C CA . GLU A 1 95 ? -5.503 -3.857 1.393 1.00 93.56 95 GLU A CA 1
ATOM 754 C C . GLU A 1 95 ? -4.621 -5.075 1.054 1.00 93.56 95 GLU A C 1
ATOM 756 O O . GLU A 1 95 ? -4.123 -5.201 -0.066 1.00 93.56 95 GLU A O 1
ATOM 761 N N . GLN A 1 96 ? -4.458 -6.024 1.982 1.00 94.88 96 GLN A N 1
ATOM 762 C CA . GLN A 1 96 ? -3.754 -7.283 1.716 1.00 94.88 96 GLN A CA 1
ATOM 763 C C . GLN A 1 96 ? -4.470 -8.143 0.657 1.00 94.88 96 GLN A C 1
ATOM 765 O O . GLN A 1 96 ? -3.801 -8.796 -0.148 1.00 94.88 96 GLN A O 1
ATOM 770 N N . VAL A 1 97 ? -5.809 -8.144 0.630 1.00 95.62 97 VAL A N 1
ATOM 771 C CA . VAL A 1 97 ? -6.597 -8.818 -0.420 1.00 95.62 97 VAL A CA 1
ATOM 772 C C . VAL A 1 97 ? -6.339 -8.172 -1.782 1.00 95.62 97 VAL A C 1
ATOM 774 O O . VAL A 1 97 ? -6.047 -8.886 -2.741 1.00 95.62 97 VAL A O 1
ATOM 777 N N . GLU A 1 98 ? -6.338 -6.839 -1.863 1.00 95.44 98 GLU A N 1
ATOM 778 C CA . GLU A 1 98 ? -5.990 -6.115 -3.095 1.00 95.44 98 GLU A CA 1
ATOM 779 C C . GLU A 1 98 ? -4.583 -6.473 -3.594 1.00 95.44 98 GLU A C 1
ATOM 781 O O . GLU A 1 98 ? -4.387 -6.763 -4.776 1.00 95.44 98 GLU A O 1
ATOM 786 N N . LEU A 1 99 ? -3.594 -6.504 -2.693 1.00 95.56 99 LEU A N 1
ATOM 787 C CA . LEU A 1 99 ? -2.226 -6.907 -3.028 1.00 95.56 99 LEU A CA 1
ATOM 788 C C . LEU A 1 99 ? -2.156 -8.364 -3.507 1.00 95.56 99 LEU A C 1
ATOM 790 O O . LEU A 1 99 ? -1.324 -8.694 -4.350 1.00 95.56 99 LEU A O 1
ATOM 794 N N . ALA A 1 100 ? -3.023 -9.253 -3.018 1.00 95.62 100 ALA A N 1
ATOM 795 C CA . ALA A 1 100 ? -3.099 -10.619 -3.524 1.00 95.62 100 ALA A CA 1
ATOM 796 C C . ALA A 1 100 ? -3.626 -10.677 -4.968 1.00 95.62 100 ALA A C 1
ATOM 798 O O . ALA A 1 100 ? -3.105 -11.464 -5.756 1.00 95.62 100 ALA A O 1
ATOM 799 N N . TRP A 1 101 ? -4.598 -9.839 -5.337 1.00 95.62 101 TRP A N 1
ATOM 800 C CA . TRP A 1 101 ? -5.093 -9.752 -6.719 1.00 95.62 101 TRP A CA 1
ATOM 801 C C . TRP A 1 101 ? -4.041 -9.167 -7.658 1.00 95.62 101 TRP A C 1
ATOM 803 O O . TRP A 1 101 ? -3.801 -9.710 -8.735 1.00 95.62 101 TRP A O 1
ATOM 813 N N . TRP A 1 102 ? -3.340 -8.121 -7.214 1.00 95.19 102 TRP A N 1
ATOM 814 C CA . TRP A 1 102 ? -2.174 -7.601 -7.926 1.00 95.19 102 TRP A CA 1
ATOM 815 C C . TRP A 1 102 ? -1.104 -8.665 -8.129 1.00 95.19 102 TRP A C 1
ATOM 817 O O . TRP A 1 102 ? -0.560 -8.782 -9.221 1.00 95.19 102 TRP A O 1
ATOM 827 N N . TRP A 1 103 ? -0.817 -9.469 -7.106 1.00 94.69 103 TRP A N 1
ATOM 828 C CA . TRP A 1 103 ? 0.149 -10.553 -7.228 1.00 94.69 103 TRP A CA 1
ATOM 829 C C . TRP A 1 103 ? -0.248 -11.568 -8.307 1.00 94.69 103 TRP A C 1
ATOM 831 O O . TRP A 1 103 ? 0.603 -11.924 -9.116 1.00 94.69 103 TRP A O 1
ATOM 841 N N . GLN A 1 104 ? -1.519 -11.986 -8.369 1.00 93.25 104 GLN A N 1
ATOM 842 C CA . GLN A 1 104 ? -1.992 -12.872 -9.445 1.00 93.25 104 GLN A CA 1
ATOM 843 C C . GLN A 1 104 ? -1.793 -12.226 -10.818 1.00 93.25 104 GLN A C 1
ATOM 845 O O . GLN A 1 104 ? -1.174 -12.820 -11.696 1.00 93.25 104 GLN A O 1
ATOM 850 N N . ARG A 1 105 ? -2.183 -10.953 -10.964 1.00 92.31 105 ARG A N 1
ATOM 851 C CA . ARG A 1 105 ? -1.972 -10.202 -12.206 1.00 92.31 105 ARG A CA 1
ATOM 852 C C . ARG A 1 105 ? -0.500 -10.164 -12.617 1.00 92.31 105 ARG A C 1
ATOM 854 O O . ARG A 1 105 ? -0.205 -10.375 -13.784 1.00 92.31 105 ARG A O 1
ATOM 861 N N . LEU A 1 106 ? 0.417 -9.925 -11.677 1.00 91.38 106 LEU A N 1
ATOM 862 C CA . LEU A 1 106 ? 1.861 -9.892 -11.938 1.00 91.38 106 LEU A CA 1
ATOM 863 C C . LEU A 1 106 ? 2.434 -11.253 -12.356 1.00 91.38 106 LEU A C 1
ATOM 865 O O . LEU A 1 106 ? 3.424 -11.290 -13.089 1.00 91.38 106 LEU A O 1
ATOM 869 N N . VAL A 1 107 ? 1.854 -12.353 -11.871 1.00 89.44 107 VAL A N 1
ATOM 870 C CA . VAL A 1 107 ? 2.223 -13.715 -12.280 1.00 89.44 107 VAL A CA 1
ATOM 871 C C . VAL A 1 107 ? 1.727 -14.000 -13.701 1.00 89.44 107 VAL A C 1
ATOM 873 O O . VAL A 1 107 ? 2.478 -14.567 -14.493 1.00 89.44 107 VAL A O 1
ATOM 876 N N . ASP A 1 108 ? 0.519 -13.547 -14.039 1.00 85.44 108 ASP A N 1
ATOM 877 C CA . ASP A 1 108 ? -0.120 -13.810 -15.333 1.00 85.44 108 ASP A CA 1
ATOM 878 C C . ASP A 1 108 ? 0.414 -12.934 -16.479 1.00 85.44 108 ASP A C 1
ATOM 880 O O . ASP A 1 108 ? 0.458 -13.380 -17.623 1.00 85.44 108 ASP A O 1
ATOM 884 N N . ASP A 1 109 ? 0.837 -11.694 -16.201 1.00 76.81 109 ASP A N 1
ATOM 885 C CA . ASP A 1 109 ? 1.175 -10.698 -17.237 1.00 76.81 109 ASP A CA 1
ATOM 886 C C . ASP A 1 109 ? 2.479 -10.978 -18.005 1.00 76.81 109 ASP A C 1
ATOM 888 O O . ASP A 1 109 ? 2.897 -10.154 -18.813 1.00 76.81 109 ASP A O 1
ATOM 892 N N . GLY A 1 110 ? 3.153 -12.110 -17.756 1.00 63.41 110 GLY A N 1
ATOM 893 C CA . GLY A 1 110 ? 4.363 -12.500 -18.490 1.00 63.41 110 GLY A CA 1
ATOM 894 C C . GLY A 1 110 ? 5.419 -11.390 -18.493 1.00 63.41 110 GLY A C 1
ATOM 895 O O . GLY A 1 110 ? 5.852 -10.951 -19.553 1.00 63.41 110 GLY A O 1
ATOM 896 N N . SER A 1 111 ? 5.771 -10.901 -17.298 1.00 60.62 111 SER A N 1
ATOM 897 C CA . SER A 1 111 ? 6.512 -9.653 -17.065 1.00 60.62 111 SER A CA 1
ATOM 898 C C . SER A 1 111 ? 7.604 -9.334 -18.094 1.00 60.62 111 SER A C 1
ATOM 900 O O . SER A 1 111 ? 8.556 -10.105 -18.251 1.00 60.62 111 SER A O 1
ATOM 902 N N . VAL A 1 112 ? 7.533 -8.146 -18.698 1.00 65.25 112 VAL A N 1
ATOM 903 C CA . VAL A 1 112 ? 8.590 -7.619 -19.568 1.00 65.25 112 VAL A CA 1
ATOM 904 C C . VAL A 1 112 ? 9.660 -6.941 -18.711 1.00 65.25 112 VAL A C 1
ATOM 906 O O . VAL A 1 112 ? 9.408 -5.941 -18.034 1.00 65.25 112 VAL A O 1
ATOM 909 N N . THR A 1 113 ? 10.868 -7.502 -18.720 1.00 72.69 113 THR A N 1
ATOM 910 C CA . THR A 1 113 ? 12.046 -6.867 -18.117 1.00 72.69 113 THR A CA 1
ATOM 911 C C . THR A 1 113 ? 12.428 -5.644 -18.940 1.00 72.69 113 THR A C 1
ATOM 913 O O . THR A 1 113 ? 12.687 -5.764 -20.140 1.00 72.69 113 THR A O 1
ATOM 916 N N . GLN A 1 114 ? 12.512 -4.479 -18.301 1.00 71.75 114 GLN A N 1
ATOM 917 C CA . GLN A 1 114 ? 12.895 -3.252 -18.987 1.00 71.75 114 GLN A CA 1
ATOM 918 C C . GLN A 1 114 ? 14.398 -3.033 -18.855 1.00 71.75 114 GLN A C 1
ATOM 920 O O . GLN A 1 114 ? 14.908 -2.666 -17.799 1.00 71.75 114 GLN A O 1
ATOM 925 N N . SER A 1 115 ? 15.116 -3.251 -19.953 1.00 68.19 115 SER A N 1
ATOM 926 C CA . SER A 1 115 ? 16.563 -3.048 -19.999 1.00 68.19 115 SER A CA 1
ATOM 927 C C . SER A 1 115 ? 16.894 -1.571 -20.246 1.00 68.19 115 SER A C 1
ATOM 929 O O . SER A 1 115 ? 16.329 -0.950 -21.142 1.00 68.19 115 SER A O 1
ATOM 931 N N . GLY A 1 116 ? 17.828 -1.007 -19.472 1.00 78.25 116 GLY A N 1
ATOM 932 C CA . GLY A 1 116 ? 18.430 0.309 -19.741 1.00 78.25 116 GLY A CA 1
ATOM 933 C C . GLY A 1 116 ? 17.916 1.496 -18.915 1.00 78.25 116 GLY A C 1
ATOM 934 O O . GLY A 1 116 ? 18.511 2.568 -18.997 1.00 78.25 116 GLY A O 1
ATOM 935 N N . LEU A 1 117 ? 16.874 1.333 -18.091 1.00 83.50 117 LEU A N 1
ATOM 936 C CA . LEU A 1 117 ? 16.476 2.343 -17.100 1.00 83.50 117 LEU A CA 1
ATOM 937 C C . LEU A 1 117 ? 17.054 2.005 -15.724 1.00 83.50 117 LEU A C 1
ATOM 939 O O . LEU A 1 117 ? 17.106 0.841 -15.339 1.00 83.50 117 LEU A O 1
ATOM 943 N N . SER A 1 118 ? 17.439 3.026 -14.953 1.00 90.81 118 SER A N 1
ATOM 944 C CA . SER A 1 118 ? 17.709 2.821 -13.529 1.00 90.81 118 SER A CA 1
ATOM 945 C C . SER A 1 118 ? 16.414 2.467 -12.799 1.00 90.81 118 SER A C 1
ATOM 947 O O . SER A 1 118 ? 15.332 2.933 -13.169 1.00 90.81 118 SER A O 1
ATOM 949 N N . ARG A 1 119 ? 16.514 1.704 -11.710 1.00 91.75 119 ARG A N 1
ATOM 950 C CA . ARG A 1 119 ? 15.363 1.355 -10.863 1.00 91.75 119 ARG A CA 1
ATOM 951 C C . ARG A 1 119 ? 14.584 2.572 -10.376 1.00 91.75 119 ARG A C 1
ATOM 953 O O . ARG A 1 119 ? 13.362 2.552 -10.361 1.00 91.75 119 ARG A O 1
ATOM 960 N N . THR A 1 120 ? 15.272 3.667 -10.065 1.00 93.50 120 THR A N 1
ATOM 961 C CA . THR A 1 120 ? 14.665 4.958 -9.708 1.00 93.50 120 THR A CA 1
ATOM 962 C C . THR A 1 120 ? 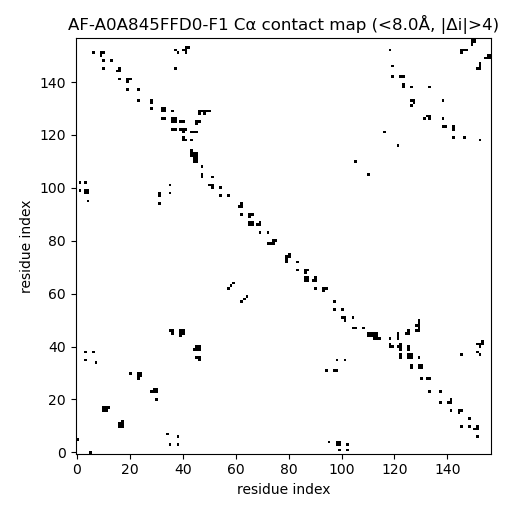13.851 5.556 -10.860 1.00 93.50 120 THR A C 1
ATOM 964 O O . THR A 1 120 ? 12.748 6.056 -10.647 1.00 93.50 120 THR A O 1
ATOM 967 N N . ALA A 1 121 ? 14.368 5.514 -12.094 1.00 92.94 121 ALA A N 1
ATOM 968 C CA . ALA A 1 121 ? 13.632 5.983 -13.268 1.00 92.94 121 ALA A CA 1
ATOM 969 C C . ALA A 1 121 ? 12.415 5.090 -13.554 1.00 92.94 121 ALA A C 1
ATOM 971 O O . ALA A 1 121 ? 11.331 5.596 -13.845 1.00 92.94 121 ALA A O 1
ATOM 972 N N . LEU A 1 122 ? 12.577 3.775 -13.399 1.00 94.00 122 LEU A N 1
ATOM 973 C CA . LEU A 1 122 ? 11.505 2.801 -13.566 1.00 94.00 122 LEU A CA 1
ATOM 974 C C . LEU A 1 122 ? 10.418 2.944 -12.491 1.00 94.00 122 LEU A C 1
ATOM 976 O O . LEU A 1 122 ? 9.237 2.882 -12.812 1.00 94.00 122 LEU A O 1
ATOM 980 N N . ALA A 1 123 ? 10.794 3.232 -11.244 1.00 94.88 123 ALA A N 1
ATOM 981 C CA . ALA A 1 123 ? 9.862 3.525 -10.160 1.00 94.88 123 ALA A CA 1
ATOM 982 C C . ALA A 1 123 ? 8.993 4.746 -10.483 1.00 94.88 123 ALA A C 1
ATOM 984 O O . ALA A 1 123 ? 7.770 4.661 -10.400 1.00 94.88 123 ALA A O 1
ATOM 985 N N . ARG A 1 124 ? 9.596 5.854 -10.939 1.00 94.81 124 ARG A N 1
ATOM 986 C CA . ARG A 1 124 ? 8.839 7.046 -11.368 1.00 94.81 124 ARG A CA 1
ATOM 987 C C . ARG A 1 124 ? 7.900 6.744 -12.534 1.00 94.81 124 ARG A C 1
ATOM 989 O O . ARG A 1 124 ? 6.751 7.174 -12.517 1.00 94.81 124 ARG A O 1
ATOM 996 N N . HIS A 1 125 ? 8.372 5.989 -13.524 1.00 93.38 125 HIS A N 1
ATOM 997 C CA . HIS A 1 125 ? 7.557 5.577 -14.666 1.00 93.38 125 HIS A CA 1
ATOM 998 C C . HIS A 1 125 ? 6.353 4.719 -14.241 1.00 93.38 125 HIS A C 1
ATOM 1000 O O . HIS A 1 125 ? 5.224 4.991 -14.651 1.00 93.38 125 HIS A O 1
ATOM 1006 N N . ASN A 1 126 ? 6.579 3.719 -13.387 1.00 94.81 126 ASN A N 1
ATOM 1007 C CA . ASN A 1 126 ? 5.530 2.834 -12.888 1.00 94.81 126 ASN A CA 1
ATOM 1008 C C . ASN A 1 126 ? 4.508 3.597 -12.033 1.00 94.81 126 ASN A C 1
ATOM 1010 O O . ASN A 1 126 ? 3.309 3.380 -12.188 1.00 94.81 126 ASN A O 1
ATOM 1014 N N . LEU A 1 127 ? 4.967 4.519 -11.177 1.00 94.50 127 LEU A N 1
ATOM 1015 C CA . LEU A 1 127 ? 4.090 5.381 -10.381 1.00 94.50 127 LEU A CA 1
ATOM 1016 C C . LEU A 1 127 ? 3.203 6.251 -11.274 1.00 94.50 127 LEU A C 1
ATOM 1018 O O . LEU A 1 127 ? 1.995 6.264 -11.082 1.00 94.50 127 LEU A O 1
ATOM 1022 N N . GLY A 1 128 ? 3.771 6.912 -12.287 1.00 92.56 128 GLY A N 1
ATOM 1023 C CA . GLY A 1 128 ? 2.985 7.722 -13.224 1.00 92.56 128 GLY A CA 1
ATOM 1024 C C . GLY A 1 128 ? 1.995 6.904 -14.061 1.00 92.56 128 GLY A C 1
ATOM 1025 O O . GLY A 1 128 ? 0.943 7.415 -14.433 1.00 92.56 128 GLY A O 1
ATOM 1026 N N . SER A 1 129 ? 2.307 5.633 -14.328 1.00 92.00 129 SER A N 1
ATOM 1027 C CA . SER A 1 129 ? 1.428 4.738 -15.091 1.00 92.00 129 SER A CA 1
ATOM 1028 C C . SER A 1 129 ? 0.245 4.240 -14.258 1.00 92.00 129 SER A C 1
ATOM 1030 O O . SER A 1 129 ? -0.887 4.260 -14.731 1.00 92.00 129 SER A O 1
ATOM 1032 N N . LEU A 1 130 ? 0.492 3.812 -13.01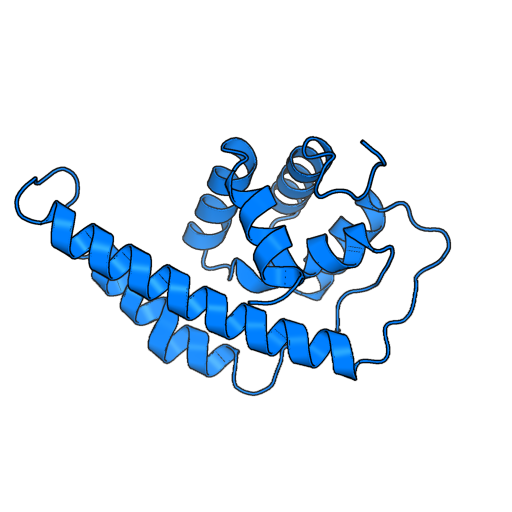5 1.00 92.31 130 LEU A N 1
ATOM 1033 C CA . LEU A 1 130 ? -0.547 3.273 -12.130 1.00 92.31 130 LEU A CA 1
ATOM 1034 C C . LEU A 1 130 ? -1.328 4.351 -11.367 1.00 92.31 130 LEU A C 1
ATOM 1036 O O . LEU A 1 130 ? -2.452 4.107 -10.935 1.00 92.31 130 LEU A O 1
ATOM 1040 N N . LEU A 1 131 ? -0.738 5.530 -11.171 1.00 91.44 131 LEU A N 1
ATOM 1041 C CA . LEU A 1 131 ? -1.311 6.635 -10.407 1.00 91.44 131 LEU A CA 1
ATOM 1042 C C . LEU A 1 131 ? -1.160 7.946 -11.197 1.00 91.44 131 LEU A C 1
ATOM 1044 O O . LEU A 1 131 ? -0.392 8.821 -10.798 1.00 91.44 131 LEU A O 1
ATOM 1048 N N . PRO A 1 132 ? -1.909 8.132 -12.299 1.00 86.94 132 PRO A N 1
ATOM 1049 C CA . PRO A 1 132 ? -1.793 9.327 -13.140 1.00 86.94 132 PRO A CA 1
ATOM 1050 C C .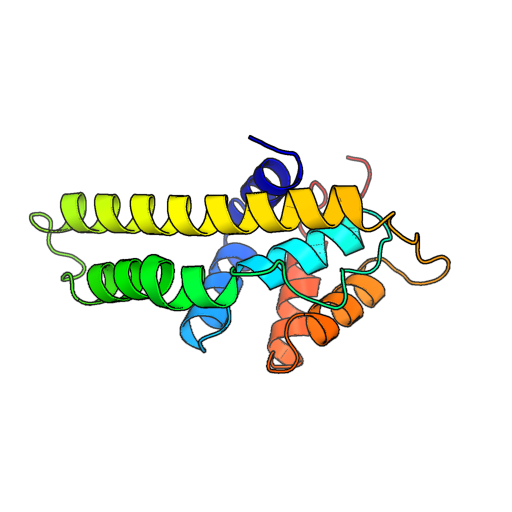 PRO A 1 132 ? -2.162 10.638 -12.417 1.00 86.94 132 PRO A C 1
ATOM 1052 O O . PRO A 1 132 ? -1.833 11.714 -12.905 1.00 86.94 132 PRO A O 1
ATOM 1055 N N . GLY A 1 133 ? -2.839 10.560 -11.264 1.00 85.69 133 GLY A N 1
ATOM 1056 C CA . GLY A 1 133 ? -3.156 11.703 -10.401 1.00 85.69 133 GLY A CA 1
ATOM 1057 C C . GLY A 1 133 ? -2.154 11.964 -9.269 1.00 85.69 133 GLY A C 1
ATOM 1058 O O . GLY A 1 133 ? -2.399 12.853 -8.459 1.00 85.69 133 GLY A O 1
ATOM 1059 N N . LEU A 1 134 ? -1.066 11.192 -9.165 1.00 88.75 134 LEU A N 1
ATOM 1060 C CA . LEU A 1 134 ? -0.049 11.392 -8.132 1.00 88.75 134 LEU A CA 1
ATOM 1061 C C . LEU A 1 134 ? 0.766 12.656 -8.426 1.00 88.75 134 LEU A C 1
ATOM 1063 O O . LEU A 1 134 ? 1.344 12.797 -9.505 1.00 88.75 134 LEU A O 1
ATOM 1067 N N . ASP A 1 135 ? 0.850 13.550 -7.441 1.00 89.75 135 ASP A N 1
ATOM 1068 C CA . ASP A 1 135 ? 1.671 14.753 -7.541 1.00 89.75 135 ASP A CA 1
ATOM 1069 C C . ASP A 1 135 ? 3.156 14.398 -7.798 1.00 89.75 135 ASP A C 1
ATOM 1071 O O . ASP A 1 135 ? 3.712 13.530 -7.111 1.00 89.75 135 ASP A O 1
ATOM 1075 N N . PRO A 1 136 ? 3.837 15.054 -8.760 1.00 90.00 136 PRO A N 1
ATOM 1076 C CA . PRO A 1 136 ? 5.230 14.752 -9.080 1.00 90.00 136 PRO A CA 1
ATOM 1077 C C . PRO A 1 136 ? 6.211 14.931 -7.915 1.00 90.00 136 PRO A C 1
ATOM 1079 O O . PRO A 1 136 ? 7.198 14.195 -7.848 1.00 90.00 136 PRO A O 1
ATOM 1082 N N . ALA A 1 137 ? 5.974 15.880 -7.001 1.00 90.81 137 ALA A N 1
ATOM 1083 C CA . ALA A 1 137 ? 6.836 16.075 -5.840 1.00 90.81 137 ALA A CA 1
ATOM 1084 C C . ALA A 1 137 ? 6.627 14.953 -4.814 1.00 90.81 137 ALA A C 1
ATOM 1086 O O . ALA A 1 137 ? 7.607 14.407 -4.301 1.00 90.81 137 ALA A O 1
ATOM 1087 N N . THR A 1 138 ? 5.380 14.525 -4.590 1.00 90.19 138 THR A N 1
ATOM 1088 C CA . THR A 1 138 ? 5.086 13.327 -3.786 1.00 90.19 138 THR A CA 1
ATOM 1089 C C . THR A 1 138 ? 5.712 12.074 -4.404 1.00 90.19 138 THR A C 1
ATOM 1091 O O . THR A 1 138 ? 6.363 11.306 -3.697 1.00 90.19 138 THR A O 1
ATOM 1094 N N . ALA A 1 139 ? 5.607 11.885 -5.724 1.00 92.12 139 ALA A N 1
ATOM 1095 C CA . ALA A 1 139 ? 6.252 10.773 -6.424 1.00 92.12 139 ALA A CA 1
ATOM 1096 C C . ALA A 1 139 ? 7.781 10.792 -6.260 1.00 92.12 139 ALA A C 1
ATOM 1098 O O . ALA A 1 139 ? 8.394 9.749 -6.028 1.00 92.12 139 ALA A O 1
ATOM 1099 N N . ALA A 1 140 ? 8.409 11.967 -6.359 1.00 92.94 140 ALA A N 1
ATOM 1100 C CA . ALA A 1 140 ? 9.846 12.114 -6.160 1.00 92.94 140 ALA A CA 1
ATOM 1101 C C . ALA A 1 140 ? 10.266 11.762 -4.726 1.00 92.94 140 ALA A C 1
ATOM 1103 O O . ALA A 1 140 ? 11.198 10.976 -4.561 1.00 92.94 140 ALA A O 1
ATOM 1104 N N . SER A 1 141 ? 9.545 12.270 -3.720 1.00 93.69 141 SER A N 1
ATOM 1105 C CA . SER A 1 141 ? 9.808 11.984 -2.304 1.00 93.69 141 SER A CA 1
ATOM 1106 C C . SER A 1 141 ? 9.638 10.498 -1.972 1.00 93.69 141 SER A C 1
ATOM 1108 O O . SER A 1 141 ? 10.486 9.915 -1.301 1.00 93.69 141 SER A O 1
ATOM 1110 N N . LEU A 1 142 ? 8.595 9.848 -2.498 1.00 93.88 142 LEU A N 1
ATOM 1111 C CA . LEU A 1 142 ? 8.387 8.405 -2.337 1.00 93.88 142 LEU A CA 1
ATOM 1112 C C . LEU A 1 142 ? 9.543 7.586 -2.914 1.00 93.88 142 LEU A C 1
ATOM 1114 O O . LEU A 1 142 ? 9.978 6.618 -2.297 1.00 93.88 142 LEU A O 1
ATOM 1118 N N . VAL A 1 143 ? 10.038 7.965 -4.093 1.00 95.19 143 VAL A N 1
ATOM 1119 C CA . VAL A 1 143 ? 11.147 7.269 -4.757 1.00 95.19 143 VAL A CA 1
ATOM 1120 C C . VAL A 1 143 ? 12.479 7.502 -4.039 1.00 95.19 143 VAL A C 1
ATOM 1122 O O . VAL A 1 143 ? 13.303 6.591 -4.002 1.00 95.19 143 VAL A O 1
ATOM 1125 N N . GLU A 1 144 ? 12.692 8.686 -3.467 1.00 94.75 144 GLU A N 1
ATOM 1126 C CA . GLU A 1 144 ? 13.858 8.993 -2.632 1.00 94.75 144 GLU A CA 1
ATOM 1127 C C . GLU A 1 144 ? 13.868 8.135 -1.363 1.00 94.75 144 GLU A C 1
ATOM 1129 O O . GLU A 1 144 ? 14.801 7.359 -1.169 1.00 94.75 144 GLU A O 1
ATOM 1134 N N . LEU A 1 145 ? 12.781 8.166 -0.584 1.00 94.69 145 LEU A N 1
ATOM 1135 C CA . LEU A 1 145 ? 12.621 7.345 0.623 1.00 94.69 145 LEU A CA 1
ATOM 1136 C C . LEU A 1 145 ? 12.715 5.850 0.315 1.00 94.69 145 LEU A C 1
ATOM 1138 O O . LEU A 1 145 ? 13.310 5.088 1.066 1.00 94.69 145 LEU A O 1
ATOM 1142 N N . TRP A 1 146 ? 12.143 5.408 -0.806 1.00 95.12 146 TRP A N 1
ATOM 1143 C CA . TRP A 1 146 ? 12.282 4.027 -1.255 1.00 95.12 146 TRP A CA 1
ATOM 1144 C C . TRP A 1 146 ? 13.741 3.655 -1.554 1.00 95.12 146 TRP A C 1
ATOM 1146 O O . TRP A 1 146 ? 14.166 2.539 -1.255 1.00 95.12 146 TRP A O 1
ATOM 1156 N N . GLY A 1 147 ? 14.521 4.588 -2.105 1.00 92.00 147 GLY A N 1
ATOM 1157 C CA . GLY A 1 147 ? 15.949 4.418 -2.358 1.00 92.00 147 GLY A CA 1
ATOM 1158 C C . GLY A 1 147 ? 16.783 4.212 -1.090 1.00 92.00 147 GLY A C 1
ATOM 1159 O O . GLY A 1 147 ? 17.807 3.540 -1.157 1.00 92.00 147 GLY A O 1
ATOM 1160 N N . GLU A 1 148 ? 16.334 4.712 0.062 1.00 92.12 148 GLU A N 1
ATOM 1161 C CA . GLU A 1 148 ? 16.999 4.518 1.361 1.00 92.12 148 GLU A CA 1
ATOM 1162 C C . GLU A 1 148 ? 16.809 3.091 1.912 1.00 92.12 148 GLU A C 1
ATOM 1164 O O . GLU A 1 148 ? 17.632 2.592 2.686 1.00 92.12 148 GLU A O 1
ATOM 1169 N N . ILE A 1 149 ? 15.755 2.393 1.477 1.00 91.19 149 ILE A N 1
ATOM 1170 C CA . ILE A 1 149 ? 15.391 1.052 1.949 1.00 91.19 149 ILE A CA 1
ATOM 1171 C C . ILE A 1 149 ? 16.089 -0.001 1.078 1.00 91.19 149 ILE A C 1
ATOM 1173 O O . ILE A 1 149 ? 15.485 -0.594 0.181 1.00 91.19 149 ILE A O 1
ATOM 1177 N N . LYS A 1 150 ? 17.372 -0.266 1.349 1.00 83.06 150 LYS A N 1
ATOM 1178 C CA . LYS A 1 150 ? 18.209 -1.204 0.564 1.00 83.06 150 LYS A CA 1
ATOM 1179 C C . LYS A 1 150 ? 17.591 -2.593 0.381 1.00 83.06 150 LYS A C 1
ATOM 1181 O O . LYS A 1 150 ? 17.590 -3.144 -0.715 1.00 83.06 150 LYS A O 1
ATOM 1186 N N . GLU A 1 151 ? 16.973 -3.123 1.436 1.00 81.56 151 GLU A N 1
ATOM 1187 C CA . GLU A 1 151 ? 16.265 -4.413 1.406 1.00 81.56 151 GLU A CA 1
ATOM 1188 C C . GLU A 1 151 ? 15.100 -4.441 0.395 1.00 81.56 151 GLU A C 1
ATOM 1190 O O . GLU A 1 151 ? 14.694 -5.510 -0.063 1.00 81.56 151 GLU A O 1
ATOM 1195 N N . ALA A 1 152 ? 14.556 -3.275 0.031 1.00 80.69 152 ALA A N 1
ATOM 1196 C CA . ALA A 1 152 ? 13.395 -3.125 -0.842 1.00 80.69 152 ALA A CA 1
ATOM 1197 C C . ALA A 1 152 ? 13.711 -2.491 -2.210 1.00 80.69 152 ALA A C 1
ATOM 1199 O O . ALA A 1 152 ? 12.896 -2.587 -3.127 1.00 80.69 152 ALA A O 1
ATOM 1200 N N . ASN A 1 153 ? 14.859 -1.848 -2.407 1.00 74.69 153 ASN A N 1
ATOM 1201 C CA . ASN A 1 153 ? 15.244 -1.319 -3.723 1.00 74.69 153 ASN A CA 1
ATOM 1202 C C . ASN A 1 153 ? 16.045 -2.338 -4.570 1.00 74.69 153 ASN A C 1
ATOM 1204 O O . ASN A 1 153 ? 16.384 -2.073 -5.728 1.00 74.69 153 ASN A O 1
ATOM 1208 N N . GLY A 1 154 ? 16.292 -3.528 -4.006 1.00 67.81 154 GLY A N 1
ATOM 1209 C CA . GLY A 1 154 ? 16.955 -4.662 -4.645 1.00 67.81 154 GLY A CA 1
ATOM 1210 C C . GLY A 1 154 ? 18.481 -4.543 -4.703 1.00 67.81 154 GLY A C 1
ATOM 1211 O O . GLY A 1 154 ? 19.103 -5.244 -5.508 1.00 67.81 154 GLY A O 1
ATOM 1212 N N . GLU A 1 155 ? 19.086 -3.632 -3.940 1.00 60.19 155 GLU A N 1
ATOM 1213 C CA . GLU A 1 155 ? 20.530 -3.649 -3.714 1.00 60.19 155 GLU A CA 1
ATOM 1214 C C . GLU A 1 155 ? 20.917 -4.905 -2.909 1.00 60.19 155 GLU A C 1
ATOM 1216 O O . GLU A 1 155 ? 20.212 -5.269 -1.963 1.00 60.19 155 GLU A O 1
ATOM 1221 N N . PRO A 1 156 ? 22.008 -5.607 -3.269 1.00 47.78 156 PRO A N 1
ATOM 1222 C CA . PRO A 1 156 ? 22.521 -6.684 -2.431 1.00 47.78 156 PRO A CA 1
ATOM 1223 C C . PRO A 1 156 ? 22.943 -6.107 -1.071 1.00 47.78 156 PRO A C 1
ATOM 1225 O O . PRO A 1 156 ? 23.646 -5.095 -1.021 1.00 47.78 156 PRO A O 1
ATOM 1228 N N . SER A 1 157 ? 22.465 -6.731 0.012 1.00 46.38 157 SER A N 1
ATOM 1229 C CA . SER A 1 157 ? 22.830 -6.398 1.399 1.00 46.38 157 SER A CA 1
ATOM 1230 C C . SER A 1 157 ? 24.310 -6.628 1.684 1.00 46.38 157 SER A C 1
ATOM 1232 O O . SER A 1 157 ? 24.862 -7.618 1.152 1.00 46.38 157 SER A O 1
#

Secondary structure (DSSP, 8-state):
--HHHHHHHHHHTSHHHHHHHHHHHHTT--HHHHHHHHHHHTTTBPPPSSPPTTHHHHIIIIIHHHHHHHHHSPSS-TTTHHHHHHHHHHHHHHHHHHHHHHHHHHHHTT--B--SS-HHHHHHHHHHHH-TTS-HHHHHHHHHHHHH-HHHHT---

InterPro domains:
  IPR012659 Conserved hypothetical protein CHP02444 [PF09523] (4-99)
  IPR012659 Conserved hypothetical protein CHP02444 [TIGR02444] (3-99)

Sequence (157 aa):
DNPLWQYVLTLWRHDGFAYQCLEAQNQGLAVTPLLVALFCAARDRQAPQTEPEGIHQWRTDVTADLRALRMNLPRGNDTTAPLRDTVKQAELKAEQVELAWWWQRLVDDGSVTQSGLSRTALARHNLGSLLPGLDPATAASLVELWGEIKEANGEPS

Solvent-accessible surface area (backbone atoms only — not comparable to full-atom values): 8787 Å² total; per-residue (Å²): 139,52,73,67,57,58,49,51,55,58,51,56,72,37,63,73,46,40,50,52,47,50,54,43,38,76,74,71,44,72,53,63,53,50,55,47,10,40,56,23,9,36,65,43,23,65,43,73,88,66,79,53,86,65,50,68,57,46,41,61,71,44,36,45,49,33,48,51,53,39,68,72,46,70,80,97,39,81,85,46,43,65,57,37,51,52,34,49,53,51,28,52,50,45,52,50,51,53,50,49,48,47,48,52,47,59,68,70,65,66,71,58,72,52,84,89,62,54,48,68,58,36,24,53,51,19,35,49,61,63,38,76,84,60,52,68,65,60,53,50,52,53,53,52,50,43,63,71,37,42,90,64,48,58,53,85,130

Radius of gyration: 15.91 Å; Cα contacts (8 Å, |Δi|>4): 170; chains: 1; bounding box: 40×31×46 Å

Nearest PDB structures (foldseek):
  6ttu-assembly1_C  TM=2.299E-01  e=9.587E+00  Homo sapiens

Mean predicted aligned error: 4.51 Å